Protein AF-A0A3Q3T0C9-F1 (afdb_monomer)

Radius of gyration: 34.83 Å; Cα contacts (8 Å, |Δi|>4): 16; chains: 1; bounding box: 58×68×120 Å

Sequence (162 aa):
ICRKRLSARRKHTLKSCMLVVATNLLEAEATSKTEEREKFLAGKCPPLELPYSKEELLELCKKLHEQVDASEEERYSIEFKLDMVLNEVKDLNIKIVDLRGKFKRPHLKKVRMSADAMLKALLGSKHTVNMDLRANLKQVKKEVKEEVRIRTNIPQKPGSGS

Structure (mmCIF, N/CA/C/O backbone):
data_AF-A0A3Q3T0C9-F1
#
_entry.id   AF-A0A3Q3T0C9-F1
#
loop_
_atom_site.group_PDB
_atom_site.id
_atom_site.type_symbol
_atom_site.label_atom_id
_atom_site.label_alt_id
_atom_site.label_comp_id
_atom_site.label_asym_id
_atom_site.label_entity_id
_atom_site.label_seq_id
_atom_site.pdbx_PDB_ins_code
_atom_site.Cartn_x
_atom_site.Cartn_y
_atom_site.Cartn_z
_atom_site.occupancy
_atom_site.B_iso_or_equiv
_atom_site.auth_seq_id
_atom_site.auth_comp_id
_atom_site.auth_asym_id
_atom_site.auth_atom_id
_atom_site.pdbx_PDB_model_num
ATOM 1 N N . ILE A 1 1 ? 23.947 -23.660 -39.254 1.00 44.97 1 ILE A N 1
ATOM 2 C CA . ILE A 1 1 ? 22.504 -23.459 -38.949 1.00 44.97 1 ILE A CA 1
ATOM 3 C C . ILE A 1 1 ? 22.261 -21.967 -38.723 1.00 44.97 1 ILE A C 1
ATOM 5 O O . ILE A 1 1 ? 22.603 -21.441 -37.672 1.00 44.97 1 ILE A O 1
ATOM 9 N N . CYS A 1 2 ? 21.761 -21.249 -39.731 1.00 49.38 2 CYS A N 1
ATOM 10 C CA . CYS A 1 2 ? 21.543 -19.803 -39.639 1.00 49.38 2 CYS A CA 1
ATOM 11 C C . CYS A 1 2 ? 20.171 -19.542 -38.985 1.00 49.38 2 CYS A C 1
ATOM 13 O O . CYS A 1 2 ? 19.135 -19.708 -39.629 1.00 49.38 2 CYS A O 1
ATOM 15 N N . ARG A 1 3 ? 20.128 -19.187 -37.690 1.00 59.88 3 ARG A N 1
ATOM 16 C CA . ARG A 1 3 ? 18.875 -18.775 -37.025 1.00 59.88 3 ARG A CA 1
ATOM 17 C C . ARG A 1 3 ? 18.359 -17.504 -37.706 1.00 59.88 3 ARG A C 1
ATOM 19 O O . ARG A 1 3 ? 18.931 -16.430 -37.523 1.00 59.88 3 ARG A O 1
ATOM 26 N N . LYS A 1 4 ? 17.266 -17.608 -38.470 1.00 69.31 4 LYS A N 1
ATOM 27 C CA . LYS A 1 4 ? 16.573 -16.445 -39.044 1.00 69.31 4 LYS A CA 1
ATOM 28 C C . LYS A 1 4 ? 16.158 -15.506 -37.905 1.00 69.31 4 LYS A C 1
ATOM 30 O O . LYS A 1 4 ? 15.305 -15.842 -37.085 1.00 69.31 4 LYS A O 1
ATOM 35 N N . ARG A 1 5 ? 16.787 -14.330 -37.827 1.00 75.56 5 ARG A N 1
ATOM 36 C CA . ARG A 1 5 ? 16.417 -13.270 -36.879 1.00 75.56 5 ARG A CA 1
ATOM 37 C C . ARG A 1 5 ? 14.967 -12.851 -37.143 1.00 75.56 5 ARG A C 1
ATOM 39 O O . ARG A 1 5 ? 14.626 -12.479 -38.261 1.00 75.56 5 ARG A O 1
ATOM 46 N N . LEU A 1 6 ? 14.134 -12.863 -36.100 1.00 82.38 6 LEU A N 1
ATOM 47 C CA . LEU A 1 6 ? 12.784 -12.286 -36.131 1.00 82.38 6 LEU A CA 1
ATOM 48 C C . LEU A 1 6 ? 12.825 -10.854 -36.682 1.00 82.38 6 LEU A C 1
ATOM 50 O O . LEU A 1 6 ? 13.650 -10.044 -36.240 1.00 82.38 6 LEU A O 1
ATOM 54 N N . SER A 1 7 ? 11.913 -10.538 -37.604 1.00 89.62 7 SER A N 1
ATOM 55 C CA . SER A 1 7 ? 11.792 -9.190 -38.159 1.00 89.62 7 SER A CA 1
ATOM 56 C C . SER A 1 7 ? 11.479 -8.174 -37.054 1.00 89.62 7 SER A C 1
ATOM 58 O O . SER A 1 7 ? 10.796 -8.484 -36.073 1.00 89.62 7 SER A O 1
ATOM 60 N N . ALA A 1 8 ? 11.973 -6.941 -37.199 1.00 90.62 8 ALA A N 1
ATOM 61 C CA . ALA A 1 8 ? 11.732 -5.871 -36.227 1.00 90.62 8 ALA A CA 1
ATOM 62 C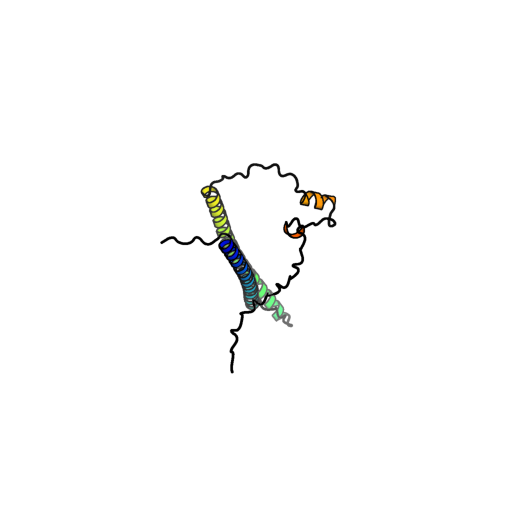 C . ALA A 1 8 ? 10.228 -5.635 -35.993 1.00 90.62 8 ALA A C 1
ATOM 64 O O . ALA A 1 8 ? 9.797 -5.495 -34.849 1.00 90.62 8 ALA A O 1
ATOM 65 N N . ARG A 1 9 ? 9.424 -5.712 -37.065 1.00 90.62 9 ARG A N 1
ATOM 66 C CA . ARG A 1 9 ? 7.958 -5.629 -37.010 1.00 90.62 9 ARG A CA 1
ATOM 67 C C . ARG A 1 9 ? 7.360 -6.706 -36.105 1.00 90.62 9 ARG A C 1
ATOM 69 O O . ARG A 1 9 ? 6.572 -6.380 -35.227 1.00 90.62 9 ARG A O 1
ATOM 76 N N . ARG A 1 10 ? 7.773 -7.971 -36.260 1.00 93.31 10 ARG A N 1
ATOM 77 C CA . ARG A 1 10 ? 7.260 -9.071 -35.427 1.00 93.31 10 ARG A CA 1
ATOM 78 C C . ARG A 1 10 ? 7.649 -8.904 -33.958 1.00 93.31 10 ARG A C 1
ATOM 80 O O . ARG A 1 10 ? 6.815 -9.145 -33.092 1.00 93.31 10 ARG A O 1
ATOM 87 N N . LYS A 1 11 ? 8.875 -8.447 -33.674 1.00 93.88 11 LYS A N 1
ATOM 88 C CA . LYS A 1 11 ? 9.317 -8.141 -32.301 1.00 93.88 11 LYS A CA 1
ATOM 89 C C . LYS A 1 11 ? 8.486 -7.026 -31.667 1.00 93.88 11 LYS A C 1
ATOM 91 O O . LYS A 1 11 ? 8.108 -7.150 -30.510 1.00 93.88 11 LYS A O 1
ATOM 96 N N . HIS A 1 12 ? 8.199 -5.956 -32.409 1.00 94.88 12 HIS A N 1
ATOM 97 C CA . HIS A 1 12 ? 7.376 -4.852 -31.917 1.00 94.88 12 HIS A CA 1
ATOM 98 C C . HIS A 1 12 ? 5.943 -5.301 -31.621 1.00 94.88 12 HIS A C 1
ATOM 100 O O . HIS A 1 12 ? 5.437 -5.035 -30.536 1.00 94.88 12 HIS A O 1
ATOM 106 N N . THR A 1 13 ? 5.313 -6.036 -32.546 1.00 95.69 13 THR A N 1
ATOM 107 C CA . THR A 1 13 ? 3.975 -6.601 -32.319 1.00 95.69 13 THR A CA 1
ATOM 108 C C . THR A 1 13 ? 3.951 -7.469 -31.067 1.00 95.69 13 THR A C 1
ATOM 110 O O . THR A 1 13 ? 3.067 -7.299 -30.239 1.00 95.69 13 THR A O 1
ATOM 113 N N . LEU A 1 14 ? 4.951 -8.336 -30.879 1.00 96.19 14 LEU A N 1
ATOM 114 C CA . LEU A 1 14 ? 5.021 -9.186 -29.693 1.00 96.19 14 LEU A CA 1
ATOM 115 C C . LEU A 1 14 ? 5.173 -8.369 -28.402 1.00 96.19 14 LEU A C 1
ATOM 117 O O . LEU A 1 14 ? 4.442 -8.620 -27.455 1.00 96.19 14 LEU A O 1
ATOM 121 N N . LYS A 1 15 ? 6.054 -7.359 -28.377 1.00 96.62 15 LYS A N 1
ATOM 122 C CA . LYS A 1 15 ? 6.188 -6.446 -27.227 1.00 96.62 15 LYS A CA 1
ATOM 123 C C . LYS A 1 15 ? 4.874 -5.738 -26.906 1.00 96.62 15 LYS A C 1
ATOM 125 O O . LYS A 1 15 ? 4.501 -5.666 -25.745 1.00 96.62 15 LYS A O 1
ATOM 130 N N . SER A 1 16 ? 4.165 -5.252 -27.924 1.00 96.81 16 SER A N 1
ATOM 131 C CA . SER A 1 16 ? 2.862 -4.611 -27.737 1.00 96.81 16 SER A CA 1
ATOM 132 C C . SER A 1 16 ? 1.837 -5.587 -27.159 1.00 96.81 16 SER A C 1
ATOM 134 O O . SER A 1 16 ? 1.135 -5.221 -26.227 1.00 96.81 16 SER A O 1
ATOM 136 N N . CYS A 1 17 ? 1.773 -6.826 -27.660 1.00 96.81 17 CYS A N 1
ATOM 137 C CA . CYS A 1 17 ? 0.896 -7.854 -27.095 1.00 96.81 17 CYS A CA 1
ATOM 138 C C . CYS A 1 17 ? 1.259 -8.175 -25.640 1.00 96.81 17 CYS A C 1
ATOM 140 O O . CYS A 1 17 ? 0.368 -8.276 -24.808 1.00 96.81 17 CYS A O 1
ATOM 142 N N . MET A 1 18 ? 2.551 -8.293 -25.319 1.00 97.75 18 MET A N 1
ATOM 143 C CA . MET A 1 18 ? 3.007 -8.530 -23.946 1.00 97.75 18 MET A CA 1
ATOM 144 C C . MET A 1 18 ? 2.599 -7.397 -23.004 1.00 97.75 18 MET A C 1
ATOM 146 O O . MET A 1 18 ? 2.169 -7.676 -21.893 1.00 97.75 18 MET A O 1
ATOM 150 N N . LEU A 1 19 ? 2.702 -6.140 -23.446 1.00 97.75 19 LEU A N 1
ATOM 151 C CA . LEU A 1 19 ? 2.266 -4.993 -22.649 1.00 97.75 19 LEU A CA 1
ATOM 152 C C . LEU A 1 19 ? 0.757 -5.015 -22.406 1.00 97.75 19 LEU A C 1
ATOM 154 O O . LEU A 1 19 ? 0.352 -4.813 -21.273 1.00 97.75 19 LEU A O 1
ATOM 158 N N . VAL A 1 20 ? -0.052 -5.323 -23.425 1.00 97.94 20 VAL A N 1
ATOM 159 C CA . VAL A 1 20 ? -1.516 -5.443 -23.275 1.00 97.94 20 VAL A CA 1
ATOM 160 C C . VAL A 1 20 ? -1.889 -6.554 -22.290 1.00 97.94 20 VAL A C 1
ATOM 162 O O . VAL A 1 20 ? -2.765 -6.382 -21.453 1.00 97.94 20 VAL A O 1
ATOM 165 N N . VAL A 1 21 ? -1.215 -7.704 -22.354 1.00 98.25 21 VAL A N 1
ATOM 166 C CA . VAL A 1 21 ? -1.454 -8.781 -21.383 1.00 98.25 21 VAL A CA 1
ATOM 167 C C . VAL A 1 21 ? -1.027 -8.348 -19.979 1.00 98.25 21 VAL A C 1
ATOM 169 O O . VAL A 1 21 ? -1.766 -8.571 -19.028 1.00 98.25 21 VAL A O 1
ATOM 172 N N . ALA A 1 22 ? 0.133 -7.700 -19.844 1.00 97.94 22 ALA A N 1
ATOM 173 C CA . ALA A 1 22 ? 0.624 -7.227 -18.555 1.00 97.94 22 ALA A CA 1
ATOM 174 C C . ALA A 1 22 ? -0.309 -6.185 -17.921 1.00 97.94 22 ALA A C 1
ATOM 176 O O . ALA A 1 22 ? -0.561 -6.268 -16.726 1.00 97.94 22 ALA A O 1
ATOM 177 N N . THR A 1 23 ? -0.856 -5.244 -18.699 1.00 97.44 23 THR A N 1
ATOM 178 C CA . THR A 1 23 ? -1.825 -4.264 -18.183 1.00 97.44 23 THR A CA 1
ATOM 179 C C . THR A 1 23 ? -3.089 -4.944 -17.681 1.00 97.44 23 THR A C 1
ATOM 181 O O . THR A 1 23 ? -3.506 -4.679 -16.560 1.00 97.44 23 THR A O 1
ATOM 184 N N . ASN A 1 24 ? -3.636 -5.891 -18.446 1.00 97.75 24 ASN A N 1
ATOM 185 C CA . ASN A 1 24 ? -4.844 -6.608 -18.041 1.00 97.75 24 ASN A CA 1
ATOM 186 C C . ASN A 1 24 ? -4.621 -7.432 -16.761 1.00 97.75 24 ASN A C 1
ATOM 188 O O . ASN A 1 24 ? -5.503 -7.509 -15.912 1.00 97.75 24 ASN A O 1
ATOM 192 N N . LEU A 1 25 ? -3.441 -8.045 -16.610 1.00 98.06 25 LEU A N 1
ATOM 193 C CA . LEU A 1 25 ? -3.089 -8.789 -15.397 1.00 98.06 25 LEU A CA 1
ATOM 194 C C . LEU A 1 25 ? -2.915 -7.868 -14.184 1.00 98.06 25 LEU A C 1
ATOM 196 O O . LEU A 1 25 ? -3.358 -8.230 -13.101 1.00 98.06 25 LEU A O 1
ATOM 200 N N . LEU A 1 26 ? -2.316 -6.686 -14.359 1.00 97.75 26 LEU A N 1
ATOM 201 C CA . LEU A 1 26 ? -2.187 -5.696 -1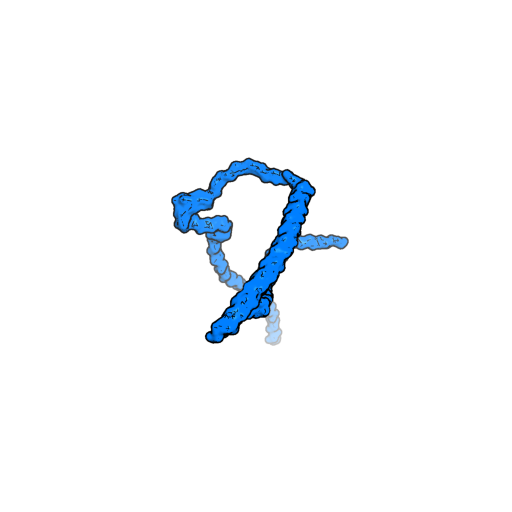3.285 1.00 97.75 26 LEU A CA 1
ATOM 202 C C . LEU A 1 26 ? -3.552 -5.170 -12.827 1.00 97.75 26 LEU A C 1
ATOM 204 O O . LEU A 1 26 ? -3.766 -4.989 -11.632 1.00 97.75 26 LEU A O 1
ATOM 208 N N . GLU A 1 27 ? -4.476 -4.945 -13.761 1.00 97.31 27 GLU A N 1
ATOM 209 C CA . GLU A 1 27 ? -5.851 -4.547 -13.443 1.00 97.31 27 GLU A CA 1
ATOM 210 C C . GLU A 1 27 ? -6.589 -5.654 -12.679 1.00 97.31 27 GLU A C 1
ATOM 212 O O . GLU A 1 27 ? -7.171 -5.382 -11.631 1.00 97.31 27 GLU A O 1
ATOM 217 N N . ALA A 1 28 ? -6.496 -6.906 -13.138 1.00 97.94 28 ALA A N 1
ATOM 218 C CA . ALA A 1 28 ? -7.100 -8.051 -12.454 1.00 97.94 28 ALA A CA 1
ATOM 219 C C . ALA A 1 28 ? -6.498 -8.303 -11.056 1.00 97.94 28 ALA A C 1
ATOM 221 O O . ALA A 1 28 ? -7.209 -8.645 -10.111 1.00 97.94 28 ALA A O 1
ATOM 222 N N . GLU A 1 29 ? -5.185 -8.119 -10.892 1.00 97.94 29 GLU A N 1
ATOM 223 C CA . GLU A 1 29 ? -4.529 -8.207 -9.585 1.00 97.94 29 GLU A CA 1
ATOM 224 C C . GLU A 1 29 ? -5.004 -7.085 -8.651 1.00 97.94 29 GLU A C 1
ATOM 226 O O . GLU A 1 29 ? -5.245 -7.327 -7.467 1.00 97.94 29 GLU A O 1
ATOM 231 N N . ALA A 1 30 ? -5.170 -5.863 -9.168 1.00 97.12 30 ALA A N 1
ATOM 232 C CA . ALA A 1 30 ? -5.676 -4.740 -8.388 1.00 97.12 30 ALA A CA 1
ATOM 233 C C . ALA A 1 30 ? -7.100 -5.001 -7.876 1.00 97.12 30 ALA A C 1
ATOM 235 O O . ALA A 1 30 ? -7.357 -4.764 -6.696 1.00 97.12 30 ALA A O 1
ATOM 236 N N . THR A 1 31 ? -7.990 -5.547 -8.713 1.00 97.31 31 THR A N 1
ATOM 237 C CA . THR A 1 31 ? -9.351 -5.909 -8.286 1.00 97.31 31 THR A CA 1
ATOM 238 C C . THR A 1 31 ? -9.349 -7.047 -7.262 1.00 97.31 31 THR A C 1
ATOM 240 O O . THR A 1 31 ? -10.038 -6.955 -6.248 1.00 97.31 31 THR A O 1
ATOM 243 N N . SER A 1 32 ? -8.517 -8.082 -7.448 1.00 97.69 32 SER A N 1
ATOM 244 C CA . SER A 1 32 ? -8.380 -9.169 -6.459 1.00 97.69 32 SER A CA 1
ATOM 245 C C . SER A 1 32 ? -7.923 -8.633 -5.102 1.00 97.69 32 SER A C 1
ATOM 247 O O . SER A 1 32 ? -8.510 -8.957 -4.073 1.00 97.69 32 SER A O 1
ATOM 249 N N . LYS A 1 33 ? -6.926 -7.738 -5.087 1.00 97.19 33 LYS A N 1
ATOM 250 C CA . LYS A 1 33 ? -6.427 -7.113 -3.853 1.00 97.19 33 LYS A CA 1
ATOM 251 C C . LYS A 1 33 ? -7.486 -6.273 -3.146 1.00 97.19 33 LYS A C 1
ATOM 253 O O . LYS A 1 33 ? -7.523 -6.270 -1.916 1.00 97.19 33 LYS A O 1
ATOM 258 N N . THR A 1 34 ? -8.333 -5.553 -3.885 1.00 96.75 34 THR A N 1
ATOM 259 C CA . THR A 1 34 ? -9.436 -4.799 -3.269 1.00 96.75 34 THR A CA 1
ATOM 260 C C . THR A 1 34 ? -10.469 -5.729 -2.644 1.00 96.75 34 THR A C 1
ATOM 262 O O . THR A 1 34 ? -10.851 -5.511 -1.499 1.00 96.75 34 THR A O 1
ATOM 265 N N . GLU A 1 35 ? -10.842 -6.814 -3.325 1.00 97.19 35 GLU A N 1
ATOM 266 C CA . GLU A 1 35 ? -11.788 -7.796 -2.786 1.00 97.19 35 GLU A CA 1
ATOM 267 C C . GLU A 1 35 ? -11.228 -8.538 -1.566 1.00 97.19 35 GLU A C 1
ATOM 269 O O . GLU A 1 35 ? -11.936 -8.770 -0.589 1.00 97.19 35 GLU A O 1
ATOM 274 N N . GLU A 1 36 ? -9.952 -8.926 -1.598 1.00 97.00 36 GLU A N 1
ATOM 275 C CA . GLU A 1 36 ? -9.270 -9.554 -0.464 1.00 97.00 36 GLU A CA 1
ATOM 276 C C . GLU A 1 36 ? -9.209 -8.612 0.740 1.00 97.00 36 GLU A C 1
ATOM 278 O O . GLU A 1 36 ? -9.466 -9.040 1.867 1.00 97.00 36 GLU A O 1
ATOM 283 N N . ARG A 1 37 ? -8.939 -7.319 0.508 1.00 96.00 37 ARG A N 1
ATOM 284 C CA . ARG A 1 37 ? -8.979 -6.291 1.553 1.00 96.00 37 ARG A CA 1
ATOM 285 C C . ARG A 1 37 ? -10.376 -6.168 2.157 1.00 96.00 37 ARG A C 1
ATOM 287 O O . ARG A 1 37 ? -10.492 -6.124 3.377 1.00 96.00 37 ARG A O 1
ATOM 294 N N . GLU A 1 38 ? -11.420 -6.118 1.335 1.00 95.44 38 GLU A N 1
ATOM 295 C CA . GLU A 1 38 ? -12.807 -6.050 1.808 1.00 95.44 38 GLU A CA 1
ATOM 296 C C . GLU A 1 38 ? -13.191 -7.291 2.620 1.00 95.44 38 GLU A C 1
ATOM 298 O O . GLU A 1 38 ? -13.715 -7.156 3.723 1.00 95.44 38 GLU A O 1
ATOM 303 N N . LYS A 1 39 ? -12.852 -8.494 2.139 1.00 95.75 39 LYS A N 1
ATOM 304 C CA . LYS A 1 39 ? -13.083 -9.760 2.858 1.00 95.75 39 LYS A CA 1
ATOM 305 C C . LYS A 1 39 ? -12.351 -9.791 4.201 1.00 95.75 39 LYS A C 1
ATOM 307 O O . LYS A 1 39 ? -12.929 -10.196 5.208 1.00 95.75 39 LYS A O 1
ATOM 312 N N . PHE A 1 40 ? -11.096 -9.342 4.232 1.00 95.44 40 PHE A N 1
ATOM 313 C CA . PHE A 1 40 ? -10.309 -9.264 5.461 1.00 95.44 40 PHE A CA 1
ATOM 314 C C . PHE A 1 40 ? -10.920 -8.280 6.468 1.00 95.44 40 PHE A C 1
ATOM 316 O O . PHE A 1 40 ? -11.064 -8.615 7.644 1.00 95.44 40 PHE A O 1
ATOM 323 N N . LEU A 1 41 ? -11.319 -7.087 6.009 1.00 94.12 41 LEU A N 1
ATOM 324 C CA . LEU A 1 41 ? -11.939 -6.071 6.862 1.00 94.12 41 LEU A CA 1
ATOM 325 C C . LEU A 1 41 ? -13.311 -6.509 7.374 1.00 94.12 41 LEU A C 1
ATOM 327 O O . LEU A 1 41 ? -13.581 -6.307 8.550 1.00 94.12 41 LEU A O 1
ATOM 331 N N . ALA A 1 42 ? -14.130 -7.168 6.552 1.00 93.75 42 ALA A N 1
ATOM 332 C CA . ALA A 1 42 ? -15.428 -7.687 6.978 1.00 93.75 42 ALA A CA 1
ATOM 333 C C . ALA A 1 42 ? -15.310 -8.708 8.125 1.00 93.75 42 ALA A C 1
ATOM 335 O O . ALA A 1 42 ? -16.175 -8.756 8.994 1.00 93.75 42 ALA A O 1
ATOM 336 N N . GLY A 1 43 ? -14.235 -9.507 8.147 1.00 91.25 43 GLY A N 1
ATOM 337 C CA . GLY A 1 43 ? -13.959 -10.438 9.244 1.00 91.25 43 GLY A CA 1
ATOM 338 C C . GLY A 1 43 ? -13.358 -9.772 10.486 1.00 91.25 43 GLY A C 1
ATOM 339 O O . GLY A 1 43 ? -13.724 -10.117 11.606 1.00 91.25 43 GLY A O 1
ATOM 340 N N . LYS A 1 44 ? -12.426 -8.827 10.308 1.00 90.50 44 LYS A N 1
ATOM 341 C CA . LYS A 1 44 ? -11.726 -8.150 11.418 1.00 90.50 44 LYS A CA 1
ATOM 342 C C . LYS A 1 44 ? -12.546 -7.047 12.088 1.00 90.50 44 LYS A C 1
ATOM 344 O O . LYS A 1 44 ? -12.361 -6.793 13.273 1.00 90.50 44 LYS A O 1
ATOM 349 N N . CYS A 1 45 ? -13.405 -6.382 11.329 1.00 89.00 45 CYS A N 1
ATOM 350 C CA . CYS A 1 45 ? -14.251 -5.283 11.769 1.00 89.00 45 CYS A CA 1
ATOM 351 C C . CYS A 1 45 ? -15.647 -5.473 11.153 1.00 89.00 45 CYS A C 1
ATOM 353 O O . CYS A 1 45 ? -15.961 -4.862 10.125 1.00 89.00 45 CYS A O 1
ATOM 355 N N . PRO A 1 46 ? -16.464 -6.378 11.722 1.00 89.50 46 PRO A N 1
ATOM 356 C CA . PRO A 1 46 ? -17.831 -6.563 11.261 1.00 89.50 46 PRO A CA 1
ATOM 357 C C . PRO A 1 46 ? -18.657 -5.285 11.492 1.00 89.50 46 PRO A C 1
ATOM 359 O O . PRO A 1 46 ? -18.300 -4.463 12.342 1.00 89.50 46 PRO A O 1
ATOM 362 N N . PRO A 1 47 ? -19.770 -5.100 10.759 1.00 91.44 47 PRO A N 1
ATOM 363 C CA . PRO A 1 47 ? -20.684 -3.989 10.996 1.00 91.44 47 PRO A CA 1
ATOM 364 C C . PRO A 1 47 ? -21.109 -3.916 12.466 1.00 91.44 47 PRO A C 1
ATOM 366 O O . PRO A 1 47 ? -21.464 -4.928 13.067 1.00 91.44 47 PRO A O 1
ATOM 369 N N . LEU A 1 48 ? -21.058 -2.716 13.044 1.00 89.94 48 LEU A N 1
ATOM 370 C CA . LEU A 1 48 ? -21.357 -2.518 14.457 1.00 89.94 48 LEU A CA 1
ATOM 371 C C . LEU A 1 48 ? -22.861 -2.645 14.716 1.00 89.94 48 LEU A C 1
ATOM 373 O O . LEU A 1 48 ? -23.659 -1.884 14.166 1.00 89.94 48 LEU A O 1
ATOM 377 N N . GLU A 1 49 ? -23.230 -3.553 15.610 1.00 89.25 49 GLU A N 1
ATOM 378 C CA . GLU A 1 49 ? -24.588 -3.667 16.133 1.00 89.25 49 GLU A CA 1
ATOM 379 C C . GLU A 1 49 ? -24.670 -2.940 17.476 1.00 89.25 49 GLU A C 1
ATOM 381 O O . GLU A 1 49 ? -23.932 -3.248 18.414 1.00 89.25 49 GLU A O 1
ATOM 386 N N . LEU A 1 50 ? -25.542 -1.934 17.560 1.00 90.06 50 LEU A N 1
ATOM 387 C CA . LEU A 1 50 ? -25.705 -1.141 18.774 1.00 90.06 50 LEU A CA 1
ATOM 388 C C . LEU A 1 50 ? -26.713 -1.817 19.712 1.00 90.06 50 LEU A C 1
ATOM 390 O O . LEU A 1 50 ? -27.868 -2.003 19.319 1.00 90.06 50 LEU A O 1
ATOM 394 N N . PRO A 1 51 ? -26.316 -2.155 20.949 1.00 92.75 51 PRO A N 1
ATOM 395 C CA . PRO A 1 51 ? -27.237 -2.702 21.930 1.00 92.75 51 PRO A CA 1
ATOM 396 C C . PRO A 1 51 ? -28.205 -1.628 22.443 1.00 92.75 51 PRO A C 1
ATOM 398 O O . PRO A 1 51 ? -27.901 -0.433 22.456 1.00 92.75 51 PRO A O 1
ATOM 401 N N . TYR A 1 52 ? -29.377 -2.068 22.901 1.00 90.75 52 TYR A N 1
ATOM 402 C CA . TYR A 1 52 ? -30.434 -1.182 23.404 1.00 90.75 52 TYR A CA 1
ATOM 403 C C . TYR A 1 52 ? -30.313 -0.906 24.910 1.00 90.75 52 TYR A C 1
ATOM 405 O O . TYR A 1 52 ? -30.830 0.103 25.392 1.00 90.75 52 TYR A O 1
ATOM 413 N N . SER A 1 53 ? -29.634 -1.779 25.665 1.00 95.69 53 SER A N 1
ATOM 414 C CA . SER A 1 53 ? -29.406 -1.587 27.099 1.00 95.69 53 SER A CA 1
ATOM 415 C C . SER A 1 53 ? -28.200 -0.684 27.360 1.00 95.69 53 SER A C 1
ATOM 417 O O . SER A 1 53 ? -27.150 -0.805 26.729 1.00 95.69 53 SER A O 1
ATOM 419 N N . LYS A 1 54 ? -28.318 0.190 28.367 1.00 94.75 54 LYS A N 1
ATOM 420 C CA . LYS A 1 54 ? -27.217 1.047 28.834 1.00 94.75 54 LYS A CA 1
ATOM 421 C C . LYS A 1 54 ? -26.002 0.232 29.288 1.00 94.75 54 LYS A C 1
ATOM 423 O O . LYS A 1 54 ? -24.872 0.651 29.063 1.00 94.75 54 LYS A O 1
ATOM 428 N N . GLU A 1 55 ? -26.231 -0.897 29.951 1.00 95.81 55 GLU A N 1
ATOM 429 C CA . GLU A 1 55 ? -25.163 -1.741 30.502 1.00 95.81 55 GLU A CA 1
ATOM 430 C C . GLU A 1 55 ? -24.363 -2.417 29.385 1.00 95.81 55 GLU A C 1
ATOM 432 O O . GLU A 1 55 ? -23.136 -2.336 29.365 1.00 95.81 55 GLU A O 1
ATOM 437 N N . GLU A 1 56 ? -25.063 -2.987 28.404 1.00 94.62 56 GLU A N 1
ATOM 438 C CA . GLU A 1 56 ? -24.462 -3.598 27.215 1.00 94.62 56 GLU A CA 1
ATOM 439 C C . GLU A 1 56 ? -23.690 -2.572 26.376 1.00 94.62 56 GLU A C 1
ATOM 441 O O . GLU A 1 56 ? -22.611 -2.871 25.866 1.00 94.62 56 GLU A O 1
ATOM 446 N N . LEU A 1 57 ? -24.203 -1.341 26.271 1.00 95.50 57 LEU A N 1
ATOM 447 C CA . LEU A 1 57 ? -23.531 -0.263 25.549 1.00 95.50 57 LEU A CA 1
ATOM 448 C C . LEU A 1 57 ? -22.214 0.149 26.219 1.00 95.50 57 LEU A C 1
ATOM 450 O O . LEU A 1 57 ? -21.210 0.343 25.537 1.00 95.50 57 LEU A O 1
ATOM 454 N N . LEU A 1 58 ? -22.191 0.262 27.551 1.00 95.81 58 LEU A N 1
ATOM 455 C CA . LEU A 1 58 ? -20.965 0.574 28.292 1.00 95.81 58 LEU A CA 1
ATOM 456 C C . LEU A 1 58 ? -19.910 -0.526 28.133 1.00 95.81 58 LEU A C 1
ATOM 458 O O . LEU A 1 58 ? -18.727 -0.220 27.992 1.00 95.81 58 LEU A O 1
ATOM 462 N N . GLU A 1 59 ? -20.335 -1.787 28.140 1.00 95.50 59 GLU A N 1
ATOM 463 C CA . GLU A 1 59 ? -19.451 -2.932 27.926 1.00 95.50 59 GLU A CA 1
ATOM 464 C C . GLU A 1 59 ? -18.875 -2.947 26.503 1.00 95.50 59 GLU A C 1
ATOM 466 O O . GLU A 1 59 ? -17.674 -3.144 26.318 1.00 95.50 59 GLU A O 1
ATOM 471 N N . LEU A 1 60 ? -19.703 -2.667 25.491 1.00 95.00 60 LEU A N 1
ATOM 472 C CA . LEU A 1 60 ? -19.256 -2.535 24.105 1.00 95.00 60 LEU A CA 1
ATOM 473 C C . LEU A 1 60 ? -18.221 -1.412 23.943 1.00 95.00 60 LEU A C 1
ATOM 475 O O . LEU A 1 60 ? -17.195 -1.622 23.302 1.00 95.00 60 LEU A O 1
ATOM 479 N N . CYS A 1 61 ? -18.446 -0.245 24.554 1.00 95.62 61 CYS A N 1
ATOM 480 C CA . CYS A 1 61 ? -17.494 0.868 24.504 1.00 95.62 61 CYS A CA 1
ATOM 481 C C . CYS A 1 61 ? -16.124 0.499 25.092 1.00 95.62 61 CYS A C 1
ATOM 483 O O . CYS A 1 61 ? -15.102 0.867 24.518 1.00 95.62 61 CYS A O 1
ATOM 485 N N . LYS A 1 62 ? -16.091 -0.244 26.207 1.00 96.69 62 LYS A N 1
ATOM 486 C CA . LYS A 1 62 ? -14.832 -0.721 26.806 1.00 96.69 62 LYS A CA 1
ATOM 487 C C . LYS A 1 62 ? -14.106 -1.695 25.882 1.00 96.69 62 LYS A C 1
ATOM 489 O O . LYS A 1 62 ? -12.928 -1.500 25.608 1.00 96.69 62 LYS A O 1
ATOM 494 N N . LYS A 1 63 ? -14.827 -2.679 25.336 1.00 95.12 63 LYS A N 1
ATOM 495 C CA . LYS A 1 63 ? -14.266 -3.659 24.392 1.00 95.12 63 LYS A CA 1
ATOM 496 C C . LYS A 1 63 ? -13.694 -3.000 23.141 1.00 95.12 63 LYS A C 1
ATOM 498 O O . LYS A 1 63 ? -12.612 -3.367 22.697 1.00 95.12 63 LYS A O 1
ATOM 503 N N . LEU A 1 64 ? -14.400 -2.017 22.580 1.00 95.06 64 LEU A N 1
ATOM 504 C CA . LEU A 1 64 ? -13.918 -1.269 21.418 1.00 95.06 64 LEU A CA 1
ATOM 505 C C . LEU A 1 64 ? -12.656 -0.468 21.744 1.00 95.06 64 LEU A C 1
ATOM 507 O O . LEU A 1 64 ? -11.746 -0.444 20.923 1.00 95.06 64 LEU A O 1
ATOM 511 N N . HIS A 1 65 ? -12.577 0.150 22.924 1.00 96.81 65 HIS A N 1
ATOM 512 C CA . HIS A 1 65 ? -11.376 0.867 23.351 1.00 96.81 65 HIS A CA 1
ATOM 513 C C . HIS A 1 65 ? -10.167 -0.071 23.454 1.00 96.81 65 HIS A C 1
ATOM 515 O O . HIS A 1 65 ? -9.132 0.203 22.858 1.00 96.81 65 HIS A O 1
ATOM 521 N N . GLU A 1 66 ? -10.318 -1.213 24.130 1.00 96.62 66 GLU A N 1
ATOM 522 C CA . GLU A 1 66 ? -9.252 -2.221 24.235 1.00 96.62 66 GLU A CA 1
ATOM 523 C C . GLU A 1 66 ? -8.823 -2.749 22.856 1.00 96.62 66 GLU A C 1
ATOM 525 O O . GLU A 1 66 ? -7.634 -2.926 22.586 1.00 96.62 66 GLU A O 1
ATOM 530 N N . GLN A 1 67 ? -9.784 -2.967 21.952 1.00 95.12 67 GLN A N 1
ATOM 531 C CA . GLN A 1 67 ? -9.495 -3.398 20.585 1.00 95.12 67 GLN A CA 1
ATOM 532 C C . GLN A 1 67 ? -8.744 -2.326 19.783 1.00 95.12 67 GLN A C 1
ATOM 534 O O . GLN A 1 67 ? -7.869 -2.672 18.984 1.00 95.12 67 GLN A O 1
ATOM 539 N N . VAL A 1 68 ? -9.080 -1.045 19.964 1.00 96.00 68 VAL A N 1
ATOM 540 C CA . VAL A 1 68 ? -8.369 0.073 19.330 1.00 96.00 68 VAL A CA 1
ATOM 541 C C . VAL A 1 68 ? -6.925 0.113 19.813 1.00 96.00 68 VAL A C 1
ATOM 543 O O . VAL A 1 68 ? -6.034 0.100 18.968 1.00 96.00 68 VAL A O 1
ATOM 546 N N . ASP A 1 69 ? -6.692 0.049 21.125 1.00 97.62 69 ASP A N 1
ATOM 547 C CA . ASP A 1 69 ? -5.343 0.075 21.702 1.00 97.62 69 ASP A CA 1
ATOM 548 C C . ASP A 1 69 ? -4.463 -1.053 21.128 1.00 97.62 69 ASP A C 1
ATOM 550 O O . ASP A 1 69 ? -3.358 -0.812 20.636 1.00 97.62 69 ASP A O 1
ATOM 554 N N . ALA A 1 70 ? -4.986 -2.284 21.094 1.00 95.94 70 ALA A N 1
ATOM 555 C CA . ALA A 1 70 ? -4.280 -3.426 20.509 1.00 95.94 70 ALA A CA 1
ATOM 556 C C . ALA A 1 70 ? -4.016 -3.248 19.000 1.00 95.94 70 ALA A C 1
ATOM 558 O O . ALA A 1 70 ? -2.928 -3.544 18.503 1.00 95.94 70 ALA A O 1
ATOM 559 N N . SER A 1 71 ? -4.999 -2.731 18.256 1.00 95.75 71 SER A N 1
ATOM 560 C CA . SER A 1 71 ? -4.864 -2.492 16.812 1.00 95.75 71 SER A CA 1
ATOM 561 C C . SER A 1 71 ? -3.835 -1.401 16.503 1.00 95.75 71 SER A C 1
ATOM 563 O O . SER A 1 71 ? -3.139 -1.472 15.488 1.00 95.75 71 SER A O 1
ATOM 565 N N . GLU A 1 72 ? -3.724 -0.383 17.358 1.00 97.19 72 GLU A N 1
ATOM 566 C CA . GLU A 1 72 ? -2.728 0.677 17.225 1.00 97.19 72 GLU A CA 1
ATOM 567 C C . GLU A 1 72 ? -1.308 0.163 17.454 1.00 97.19 72 GLU A C 1
ATOM 569 O O . GLU A 1 72 ? -0.407 0.519 16.688 1.00 97.19 72 GLU A O 1
ATOM 574 N N . GLU A 1 73 ? -1.109 -0.714 18.439 1.00 96.81 73 GLU A N 1
ATOM 575 C CA . GLU A 1 73 ? 0.175 -1.381 18.664 1.00 96.81 73 GLU A CA 1
ATOM 576 C C . GLU A 1 73 ? 0.585 -2.231 17.449 1.00 96.81 73 GLU A C 1
ATOM 578 O O . GLU A 1 73 ? 1.706 -2.105 16.937 1.00 96.81 73 GLU A O 1
ATOM 583 N N . GLU A 1 74 ? -0.334 -3.051 16.927 1.00 96.25 74 GLU A N 1
ATOM 584 C CA . GLU A 1 74 ? -0.104 -3.846 15.716 1.00 96.25 74 GLU A CA 1
ATOM 585 C C . GLU A 1 74 ? 0.249 -2.951 14.519 1.00 96.25 74 GLU A C 1
ATOM 587 O O . GLU A 1 74 ? 1.231 -3.211 13.812 1.00 96.25 74 GLU A O 1
ATOM 592 N N . ARG A 1 75 ? -0.507 -1.862 14.314 1.00 97.50 75 ARG A N 1
ATOM 593 C CA . ARG A 1 75 ? -0.253 -0.881 13.251 1.00 97.50 75 ARG A CA 1
ATOM 594 C C . ARG A 1 75 ? 1.142 -0.280 13.384 1.00 97.50 75 ARG A C 1
ATOM 596 O O . ARG A 1 75 ? 1.871 -0.248 12.394 1.00 97.50 75 ARG A O 1
ATOM 603 N N . TYR A 1 76 ? 1.531 0.147 14.583 1.00 97.81 76 TYR A N 1
ATOM 604 C CA . TYR A 1 76 ? 2.849 0.723 14.836 1.00 97.81 76 TYR A CA 1
ATOM 605 C C . TYR A 1 76 ? 3.975 -0.272 14.524 1.00 97.81 76 TYR A C 1
ATOM 607 O O . TYR A 1 76 ? 4.937 0.070 13.834 1.00 97.81 76 TYR A O 1
ATOM 615 N N . SER A 1 77 ? 3.840 -1.531 14.957 1.00 97.81 77 SER A N 1
ATOM 616 C CA . SER A 1 77 ? 4.814 -2.592 14.661 1.00 97.81 77 SER A CA 1
ATOM 617 C C . SER A 1 77 ? 4.976 -2.827 13.155 1.00 97.81 77 SER A C 1
ATOM 619 O O . SER A 1 77 ? 6.094 -2.995 12.655 1.00 97.81 77 SER A O 1
ATOM 621 N N . ILE A 1 78 ? 3.863 -2.832 12.415 1.00 97.44 78 ILE A N 1
ATOM 622 C CA . ILE A 1 78 ? 3.860 -3.011 10.959 1.00 97.44 78 ILE A CA 1
ATOM 623 C 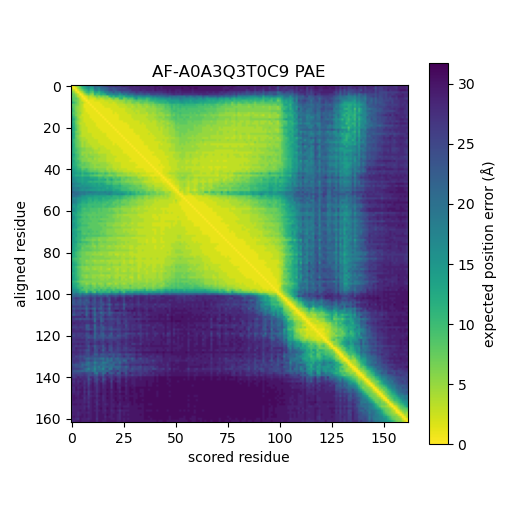C . ILE A 1 78 ? 4.490 -1.804 10.260 1.00 97.44 78 ILE A C 1
ATOM 625 O O . ILE A 1 78 ? 5.334 -1.996 9.386 1.00 97.44 78 ILE A O 1
ATOM 629 N N . GLU A 1 79 ? 4.124 -0.582 10.645 1.00 97.62 79 GLU A N 1
ATOM 630 C CA . GLU A 1 79 ? 4.686 0.651 10.079 1.00 97.62 79 GLU A CA 1
ATOM 631 C C . GLU A 1 79 ? 6.191 0.738 10.299 1.00 97.62 79 GLU A C 1
ATOM 633 O O . GLU A 1 79 ? 6.936 1.010 9.360 1.00 97.62 79 GLU A O 1
ATOM 638 N N . PHE A 1 80 ? 6.660 0.402 11.499 1.00 98.00 80 PHE A N 1
ATOM 639 C CA . PHE A 1 80 ? 8.085 0.373 11.792 1.00 98.00 80 PHE A CA 1
ATOM 640 C C . PHE A 1 80 ? 8.839 -0.608 10.879 1.00 98.00 80 PHE A C 1
ATOM 642 O O . PHE A 1 80 ? 9.856 -0.258 10.277 1.00 98.00 80 PHE A O 1
ATOM 649 N N . LYS A 1 81 ? 8.320 -1.834 10.712 1.00 98.12 81 LYS A N 1
ATOM 650 C CA . LYS A 1 81 ? 8.905 -2.830 9.797 1.00 98.12 81 LYS A CA 1
ATOM 651 C C . LYS A 1 81 ? 8.859 -2.362 8.341 1.00 98.12 81 LYS A C 1
ATOM 653 O O . LYS A 1 81 ? 9.821 -2.577 7.605 1.00 98.12 81 LYS A O 1
ATOM 658 N N . LEU A 1 82 ? 7.767 -1.721 7.926 1.00 98.38 82 LEU A N 1
ATOM 659 C CA . LEU A 1 82 ? 7.625 -1.157 6.586 1.00 98.38 82 LEU A CA 1
ATOM 660 C C . LEU A 1 82 ? 8.691 -0.088 6.331 1.00 98.38 82 LEU A C 1
ATOM 662 O O . LEU A 1 82 ? 9.350 -0.132 5.296 1.00 98.38 82 LEU A O 1
ATOM 666 N N . ASP A 1 83 ? 8.912 0.819 7.278 1.00 98.06 83 ASP A N 1
ATOM 667 C CA . ASP A 1 83 ? 9.921 1.870 7.162 1.00 98.06 83 ASP A CA 1
ATOM 668 C C . ASP A 1 83 ? 11.341 1.311 7.071 1.00 98.06 83 ASP A C 1
ATOM 670 O O . ASP A 1 83 ? 12.134 1.786 6.253 1.00 98.06 83 ASP A O 1
ATOM 674 N N . MET A 1 84 ? 11.661 0.264 7.840 1.00 97.62 84 MET A N 1
ATOM 675 C CA . MET A 1 84 ? 12.942 -0.438 7.712 1.00 97.62 84 MET A CA 1
ATOM 676 C C . MET A 1 84 ? 13.152 -0.957 6.284 1.00 97.62 84 MET A C 1
ATOM 678 O O . MET A 1 84 ? 14.181 -0.672 5.669 1.00 97.62 84 MET A O 1
ATOM 682 N N . VAL A 1 85 ? 12.153 -1.654 5.732 1.00 98.25 85 VAL A N 1
ATOM 683 C CA . VAL A 1 85 ? 12.211 -2.198 4.366 1.00 98.25 85 VAL A CA 1
ATOM 684 C C . VAL A 1 85 ? 12.276 -1.079 3.325 1.00 98.25 85 VAL A C 1
ATOM 686 O O . VAL A 1 85 ? 13.051 -1.162 2.373 1.00 98.25 85 VAL A O 1
ATOM 689 N N . LEU A 1 86 ? 11.506 -0.001 3.488 1.00 98.06 86 LEU A N 1
ATOM 690 C CA . LEU A 1 86 ? 11.534 1.142 2.574 1.00 98.06 86 LEU A CA 1
ATOM 691 C C . LEU A 1 86 ? 12.899 1.829 2.570 1.00 98.06 86 LEU A C 1
ATOM 693 O O . LEU A 1 86 ? 13.370 2.234 1.507 1.00 98.06 86 LEU A O 1
ATOM 697 N N . ASN A 1 87 ? 13.536 1.966 3.730 1.00 97.69 87 ASN A N 1
ATOM 698 C CA . ASN A 1 87 ? 14.871 2.544 3.831 1.00 97.69 87 ASN A CA 1
ATOM 699 C C . ASN A 1 87 ? 15.922 1.633 3.192 1.00 97.69 87 ASN A C 1
ATOM 701 O O . ASN A 1 87 ? 16.728 2.115 2.400 1.00 97.69 87 ASN A O 1
ATOM 705 N N . GLU A 1 88 ? 15.837 0.320 3.400 1.00 97.94 88 GLU A N 1
ATOM 706 C CA . GLU A 1 88 ? 16.699 -0.638 2.706 1.00 97.94 88 GLU A CA 1
ATOM 707 C C . GLU A 1 88 ? 16.529 -0.558 1.179 1.00 97.94 88 GLU A C 1
ATOM 709 O O . GLU A 1 88 ? 17.509 -0.462 0.438 1.00 97.94 88 GLU A O 1
ATOM 714 N N . VAL A 1 89 ? 15.290 -0.506 0.682 1.00 97.69 89 VAL A N 1
ATOM 715 C CA . VAL A 1 89 ? 15.003 -0.347 -0.752 1.00 97.69 89 VAL A CA 1
ATOM 716 C C . VAL A 1 89 ? 15.548 0.979 -1.293 1.00 97.69 89 VAL A C 1
ATOM 718 O O . VAL A 1 89 ? 16.061 1.014 -2.415 1.00 97.69 89 VAL A O 1
ATOM 721 N N . LYS A 1 90 ? 15.465 2.078 -0.534 1.00 96.69 90 LYS A N 1
ATOM 722 C CA . LYS A 1 90 ? 16.063 3.368 -0.924 1.00 96.69 90 LYS A CA 1
ATOM 723 C C . LYS A 1 90 ? 17.582 3.253 -1.033 1.00 96.69 90 LYS A C 1
ATOM 725 O O . LYS A 1 90 ? 18.137 3.647 -2.059 1.00 96.69 90 LYS A O 1
ATOM 730 N N . ASP A 1 91 ? 18.236 2.658 -0.042 1.00 96.38 91 ASP A N 1
ATOM 731 C CA . ASP A 1 91 ? 19.688 2.473 -0.029 1.00 96.38 91 ASP A CA 1
ATOM 732 C C . ASP A 1 91 ? 20.158 1.588 -1.186 1.00 96.38 91 ASP A C 1
ATOM 734 O O . ASP A 1 91 ? 21.137 1.899 -1.872 1.00 96.38 91 ASP A O 1
ATOM 738 N N . LEU A 1 92 ? 19.435 0.500 -1.461 1.00 96.25 92 LEU A N 1
ATOM 739 C CA . LEU A 1 92 ? 19.699 -0.368 -2.606 1.00 96.25 92 LEU A CA 1
ATOM 740 C C . LEU A 1 92 ? 19.506 0.373 -3.932 1.00 96.25 92 LEU A C 1
ATOM 742 O O . LEU A 1 92 ? 20.334 0.235 -4.830 1.00 96.25 92 LEU A O 1
ATOM 746 N N . ASN A 1 93 ? 18.467 1.202 -4.059 1.00 93.12 93 ASN A N 1
ATOM 747 C CA . ASN A 1 93 ? 18.259 2.021 -5.253 1.00 93.12 93 ASN A CA 1
ATOM 748 C C . ASN A 1 93 ? 19.400 3.020 -5.476 1.00 93.12 93 ASN A C 1
ATOM 750 O O . ASN A 1 93 ? 19.851 3.169 -6.613 1.00 93.12 93 ASN A O 1
ATOM 754 N N . ILE A 1 94 ? 19.904 3.663 -4.418 1.00 91.81 94 ILE A N 1
ATOM 755 C CA . ILE A 1 94 ? 21.071 4.555 -4.500 1.00 91.81 94 ILE A CA 1
ATOM 756 C C . ILE A 1 94 ? 22.290 3.774 -5.000 1.00 91.81 94 ILE A C 1
ATOM 758 O O . ILE A 1 94 ? 22.893 4.160 -6.002 1.00 91.81 94 ILE A O 1
ATOM 762 N N . LYS A 1 95 ? 22.587 2.616 -4.395 1.00 92.00 95 LYS A N 1
ATOM 763 C CA . LYS A 1 95 ? 23.692 1.741 -4.827 1.00 92.00 95 LYS A CA 1
ATOM 764 C C . LYS A 1 95 ? 23.547 1.314 -6.289 1.00 92.00 95 LYS A C 1
ATOM 766 O O . LYS A 1 95 ? 24.520 1.348 -7.034 1.00 92.00 95 LYS A O 1
ATOM 771 N N . ILE A 1 96 ? 22.340 0.948 -6.730 1.00 90.44 96 ILE A N 1
ATOM 772 C CA . ILE A 1 96 ? 22.064 0.594 -8.131 1.00 90.44 96 ILE A CA 1
ATOM 773 C C . ILE A 1 96 ? 22.357 1.777 -9.058 1.00 90.44 96 ILE A C 1
ATOM 775 O O . ILE A 1 96 ? 22.941 1.581 -10.124 1.00 90.44 96 ILE A O 1
ATOM 779 N N . VAL A 1 97 ? 21.950 2.993 -8.689 1.00 86.94 97 VAL A N 1
ATOM 780 C CA . VAL A 1 97 ? 22.204 4.202 -9.487 1.00 86.94 97 VAL A CA 1
ATOM 781 C C . VAL A 1 97 ? 23.701 4.501 -9.572 1.00 86.94 97 VAL A C 1
ATOM 783 O O . VAL A 1 97 ? 24.194 4.780 -10.667 1.00 86.94 97 VAL A O 1
ATOM 786 N N . ASP A 1 98 ? 24.427 4.385 -8.463 1.00 86.31 98 ASP A N 1
ATOM 787 C CA . ASP A 1 98 ? 25.872 4.612 -8.425 1.00 86.31 98 ASP A CA 1
ATOM 788 C C . ASP A 1 98 ? 26.634 3.560 -9.249 1.00 86.31 98 ASP A C 1
ATOM 790 O O . ASP A 1 98 ? 27.495 3.916 -10.058 1.00 86.31 98 ASP A O 1
ATOM 794 N N . LEU A 1 99 ? 26.255 2.278 -9.139 1.00 85.75 99 LEU A N 1
ATOM 795 C CA . LEU A 1 99 ? 26.845 1.163 -9.895 1.00 85.75 99 LEU A CA 1
ATOM 796 C C . LEU A 1 99 ? 26.523 1.203 -11.392 1.00 85.75 99 LEU A C 1
ATOM 798 O O . LEU A 1 99 ? 27.380 0.892 -12.217 1.00 85.75 99 LEU A O 1
ATOM 802 N N . ARG A 1 100 ? 25.304 1.612 -11.776 1.00 79.88 100 ARG A N 1
ATOM 803 C CA . ARG A 1 100 ? 24.939 1.835 -13.190 1.00 79.88 100 ARG A CA 1
ATOM 804 C C . ARG A 1 100 ? 25.717 2.999 -13.816 1.00 79.88 100 ARG A C 1
ATOM 806 O O . ARG A 1 100 ? 25.648 3.178 -15.032 1.00 79.88 100 ARG A O 1
ATOM 813 N N . GLY A 1 101 ? 26.464 3.748 -13.004 1.00 70.00 101 GLY A N 1
ATOM 814 C CA . GLY A 1 101 ? 27.250 4.900 -13.395 1.00 70.00 101 GLY A CA 1
ATOM 815 C C . GLY A 1 101 ? 26.377 6.147 -13.464 1.00 70.00 101 GLY A C 1
ATOM 816 O O . GLY A 1 101 ? 25.430 6.234 -14.246 1.00 70.00 101 GLY A O 1
ATOM 817 N N . LYS A 1 102 ? 26.750 7.175 -12.701 1.00 63.47 102 LYS A N 1
ATOM 818 C CA . LYS A 1 102 ? 26.140 8.518 -12.674 1.00 63.47 102 LYS A CA 1
ATOM 819 C C . LYS A 1 102 ? 26.320 9.318 -13.989 1.00 63.47 102 LYS A C 1
ATOM 821 O O . LYS A 1 102 ? 26.463 10.536 -13.958 1.00 63.47 102 LYS A O 1
ATOM 826 N N . PHE A 1 103 ? 26.345 8.668 -15.160 1.00 56.62 103 PHE A N 1
ATOM 827 C CA . PHE A 1 103 ? 26.665 9.279 -16.456 1.00 56.62 103 PHE A CA 1
ATOM 828 C C . PHE A 1 103 ? 25.887 8.667 -17.639 1.00 56.62 103 PHE A C 1
ATOM 830 O O . PHE A 1 103 ? 26.395 7.902 -18.451 1.00 56.62 103 PHE A O 1
ATOM 837 N N . LYS A 1 104 ? 24.686 9.192 -17.872 1.00 58.91 104 LYS A N 1
ATOM 838 C CA . LYS A 1 104 ? 24.613 10.374 -18.737 1.00 58.91 104 LYS A CA 1
ATOM 839 C C . LYS A 1 104 ? 23.925 11.461 -17.935 1.00 58.91 104 LYS A C 1
ATOM 841 O O . LYS A 1 104 ? 22.717 11.373 -17.752 1.00 58.91 104 LYS A O 1
ATOM 846 N N . ARG A 1 105 ? 24.647 12.504 -17.501 1.00 54.88 105 ARG A N 1
ATOM 847 C CA . ARG A 1 105 ? 23.986 13.806 -17.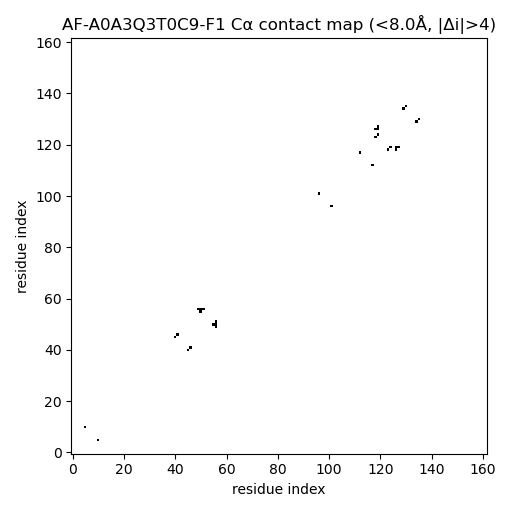333 1.00 54.88 105 ARG A CA 1
ATOM 848 C C . ARG A 1 105 ? 23.231 14.016 -18.648 1.00 54.88 105 ARG A C 1
ATOM 850 O O . ARG A 1 105 ? 23.896 14.063 -19.689 1.00 54.88 105 ARG A O 1
ATOM 857 N N . PRO A 1 106 ? 21.887 14.080 -18.671 1.00 61.72 106 PRO A N 1
ATOM 858 C CA . PRO A 1 106 ? 21.238 14.690 -19.812 1.00 61.72 106 PRO A CA 1
ATOM 859 C C . PRO A 1 106 ? 21.914 16.054 -19.909 1.00 61.72 106 PRO A C 1
ATOM 861 O O . PRO A 1 106 ? 21.909 16.795 -18.924 1.00 61.72 106 PRO A O 1
ATOM 864 N N . HIS A 1 107 ? 22.622 16.333 -21.008 1.00 66.56 107 HIS A N 1
ATOM 865 C CA . HIS A 1 107 ? 23.187 17.663 -21.226 1.00 66.56 107 HIS A CA 1
ATOM 866 C C . HIS A 1 107 ? 22.095 18.663 -20.861 1.00 66.56 107 HIS A C 1
ATOM 868 O O . HIS A 1 107 ? 20.951 18.423 -21.257 1.00 66.56 107 HIS A O 1
ATOM 874 N N . LEU A 1 108 ? 22.412 19.695 -20.071 1.00 61.97 108 LEU A N 1
ATOM 875 C CA . LEU A 1 108 ? 21.457 20.7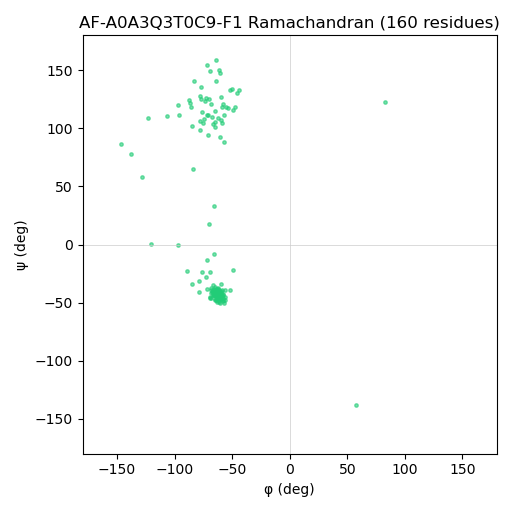42 -19.713 1.00 61.97 108 LEU A CA 1
ATOM 876 C C . LEU A 1 108 ? 20.934 21.352 -21.019 1.00 61.97 108 LEU A C 1
ATOM 878 O O . LEU A 1 108 ? 21.517 22.275 -21.581 1.00 61.97 108 LEU A O 1
ATOM 882 N N . LYS A 1 109 ? 19.866 20.770 -21.565 1.00 66.81 109 LYS A N 1
ATOM 883 C CA . LYS A 1 109 ? 19.164 21.300 -22.718 1.00 66.81 109 LYS A CA 1
ATOM 884 C C . LYS A 1 109 ? 18.432 22.505 -22.166 1.00 66.81 109 LYS A C 1
ATOM 886 O O . LYS A 1 109 ? 17.713 22.376 -21.179 1.00 66.81 109 LYS A O 1
ATOM 891 N N . LYS A 1 110 ? 18.622 23.675 -22.774 1.00 70.19 110 LYS A N 1
ATOM 892 C CA . LYS A 1 110 ? 17.750 24.823 -22.520 1.00 70.19 110 LYS A CA 1
ATOM 893 C C . LYS A 1 110 ? 16.335 24.409 -22.925 1.00 70.19 110 LYS A C 1
ATOM 895 O O . LYS A 1 110 ? 15.982 24.477 -24.100 1.00 70.19 110 LYS A O 1
ATOM 900 N N . VAL A 1 111 ? 15.560 23.907 -21.970 1.00 67.38 111 VAL A N 1
ATOM 901 C CA . VAL A 1 111 ? 14.153 23.578 -22.170 1.00 67.38 111 VAL A CA 1
ATOM 902 C C . VAL A 1 111 ? 13.412 24.902 -22.123 1.00 67.38 111 VAL A C 1
ATOM 904 O O . VAL A 1 111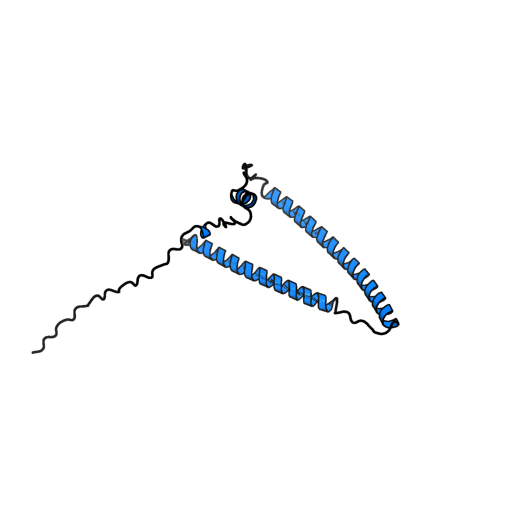 ? 13.186 25.471 -21.060 1.00 67.38 111 VAL A O 1
ATOM 907 N N . ARG A 1 112 ? 13.103 25.443 -23.301 1.00 75.38 112 ARG A N 1
ATOM 908 C CA . ARG A 1 112 ? 12.088 26.490 -23.414 1.00 75.38 112 ARG A CA 1
ATOM 909 C C . ARG A 1 112 ? 10.730 25.849 -23.135 1.00 75.38 112 ARG A C 1
ATOM 911 O O . ARG A 1 112 ? 10.562 24.661 -23.416 1.00 75.38 112 ARG A O 1
ATOM 918 N N . MET A 1 113 ? 9.790 26.616 -22.578 1.00 71.88 113 MET A N 1
ATOM 919 C CA . MET A 1 113 ? 8.405 26.158 -22.418 1.00 71.88 113 MET A CA 1
ATOM 920 C C . MET A 1 113 ? 7.935 25.501 -23.720 1.00 71.88 113 MET A C 1
ATOM 922 O O . MET A 1 113 ? 8.145 26.066 -24.797 1.00 71.88 113 MET A O 1
ATOM 926 N N . SER A 1 114 ? 7.363 24.295 -23.632 1.00 75.50 114 SER A N 1
ATOM 927 C CA . SER A 1 114 ? 6.827 23.622 -24.815 1.00 75.50 114 SER A CA 1
ATOM 928 C C . SER A 1 114 ? 5.705 24.468 -25.411 1.00 75.50 114 SER A C 1
ATOM 930 O O . SER A 1 114 ? 5.011 25.186 -24.685 1.00 75.50 114 SER A O 1
ATOM 932 N N . ALA A 1 115 ? 5.524 24.384 -26.729 1.00 70.88 115 ALA A N 1
ATOM 933 C CA . ALA A 1 115 ? 4.433 25.079 -27.408 1.00 70.88 115 ALA A CA 1
ATOM 934 C C . ALA A 1 115 ? 3.082 24.761 -26.744 1.00 70.88 115 ALA A C 1
ATOM 936 O O . ALA A 1 115 ? 2.300 25.671 -26.505 1.00 70.88 115 ALA A O 1
ATOM 937 N N . ASP A 1 116 ? 2.874 23.510 -26.328 1.00 69.62 116 ASP A N 1
ATOM 938 C CA . ASP A 1 116 ? 1.654 23.066 -25.647 1.00 69.62 116 ASP A CA 1
ATOM 939 C C . ASP A 1 116 ? 1.474 23.697 -24.263 1.00 69.62 116 ASP A C 1
ATOM 941 O O . ASP A 1 116 ? 0.370 24.110 -23.910 1.00 69.62 116 ASP A O 1
ATOM 945 N N . ALA A 1 117 ? 2.550 23.814 -23.476 1.00 74.69 117 ALA A N 1
ATOM 946 C CA . ALA A 1 117 ? 2.493 24.469 -22.171 1.00 74.69 117 ALA A CA 1
ATOM 947 C C . ALA A 1 117 ? 2.211 25.971 -22.317 1.00 74.69 117 ALA A C 1
ATOM 949 O O . ALA A 1 117 ? 1.425 26.533 -21.557 1.00 74.69 117 ALA A O 1
ATOM 950 N N . MET A 1 118 ? 2.818 26.610 -23.319 1.00 77.94 118 MET A N 1
ATOM 951 C CA . MET A 1 118 ? 2.603 28.023 -23.615 1.00 77.94 118 MET A CA 1
ATOM 952 C C . MET A 1 118 ? 1.187 28.280 -24.156 1.00 77.94 118 MET A C 1
ATOM 954 O O . MET A 1 118 ? 0.510 29.185 -23.679 1.00 77.94 118 MET A O 1
ATOM 958 N N . LEU A 1 119 ? 0.700 27.461 -25.091 1.00 72.12 119 LEU A N 1
ATOM 959 C CA . LEU A 1 119 ? -0.643 27.585 -25.667 1.00 72.12 119 LEU A CA 1
ATOM 960 C C . LEU A 1 119 ? -1.735 27.321 -24.632 1.00 72.12 119 LEU A C 1
ATOM 962 O O . LEU A 1 119 ? -2.704 28.072 -24.576 1.00 72.12 119 LEU A O 1
ATOM 966 N N . LYS A 1 120 ? -1.567 26.315 -23.766 1.00 73.75 120 LYS A N 1
ATOM 967 C CA . LYS A 1 120 ? -2.516 26.047 -22.678 1.00 73.75 120 LYS A CA 1
ATOM 968 C C . LYS A 1 120 ? -2.560 27.188 -21.659 1.00 73.75 120 LYS A C 1
ATOM 970 O O . LYS A 1 120 ? -3.636 27.506 -21.163 1.00 73.75 120 LYS A O 1
ATOM 975 N N . ALA A 1 121 ? -1.419 27.817 -21.372 1.00 75.44 121 ALA A N 1
ATOM 976 C CA . ALA A 1 121 ? -1.349 28.966 -20.471 1.00 75.44 121 ALA A CA 1
ATOM 977 C C . ALA A 1 121 ? -1.958 30.245 -21.077 1.00 75.44 121 ALA A C 1
ATOM 979 O O . ALA A 1 121 ? -2.616 30.994 -20.365 1.00 75.44 121 ALA A O 1
ATOM 980 N N . LEU A 1 122 ? -1.765 30.490 -22.379 1.00 76.50 122 LEU A N 1
ATOM 981 C CA . LEU A 1 122 ? -2.245 31.704 -23.055 1.00 76.50 122 LEU A CA 1
ATOM 982 C C . LEU A 1 122 ? -3.702 31.613 -23.529 1.00 76.50 122 LEU A C 1
ATOM 984 O O . LEU A 1 122 ? -4.400 32.621 -23.552 1.00 76.50 122 LEU A O 1
ATOM 988 N N . LEU A 1 123 ? -4.161 30.428 -23.941 1.00 73.50 123 LEU A N 1
ATOM 989 C CA . LEU A 1 123 ? -5.441 30.244 -24.642 1.00 73.50 123 LEU A CA 1
ATOM 990 C C . LEU A 1 123 ? -6.412 29.310 -23.900 1.00 73.50 123 LEU A C 1
ATOM 992 O O . LEU A 1 123 ? -7.529 29.073 -24.372 1.00 73.50 123 LEU A O 1
ATOM 996 N N . GLY A 1 124 ? -6.012 28.788 -22.737 1.00 70.94 124 GLY A N 1
ATOM 997 C CA . GLY A 1 124 ? -6.851 27.943 -21.892 1.00 70.94 124 GLY A CA 1
ATOM 998 C C . GLY A 1 124 ? -7.369 26.696 -22.617 1.00 70.94 124 GLY A C 1
ATOM 999 O O . GLY A 1 124 ? -6.654 26.032 -23.366 1.00 70.94 124 GLY A O 1
ATOM 1000 N N . SER A 1 125 ? -8.638 26.356 -22.396 1.00 65.12 125 SER A N 1
ATOM 1001 C CA . SER A 1 125 ? -9.276 25.139 -22.920 1.00 65.12 125 SER A CA 1
ATOM 1002 C C . SER A 1 125 ? -9.547 25.144 -24.431 1.00 65.12 125 SER A C 1
ATOM 1004 O O . SER A 1 125 ? -9.806 24.078 -24.989 1.00 65.12 125 SER A O 1
ATOM 1006 N N . LYS A 1 126 ? -9.459 26.297 -25.116 1.00 62.59 126 LYS A N 1
ATOM 1007 C CA . LYS A 1 126 ? -9.804 26.422 -26.548 1.00 62.59 126 LYS A CA 1
ATOM 1008 C C . LYS A 1 126 ? -8.831 25.711 -27.499 1.00 62.59 126 LYS A C 1
ATOM 1010 O O . LYS A 1 126 ? -9.240 25.343 -28.593 1.00 62.59 126 LYS A O 1
ATOM 1015 N N . HIS A 1 127 ? -7.580 25.478 -27.092 1.00 57.59 127 HIS A N 1
ATOM 1016 C CA . HIS A 1 127 ? -6.560 24.804 -27.911 1.00 57.59 127 HIS A CA 1
ATOM 1017 C C . HIS A 1 127 ? -5.891 23.643 -27.169 1.00 57.59 127 HIS A C 1
ATOM 1019 O O . HIS A 1 127 ? -4.673 23.579 -27.026 1.00 57.59 127 HIS A O 1
ATOM 1025 N N . THR A 1 128 ? -6.690 22.676 -26.724 1.00 55.56 128 THR A N 1
ATOM 1026 C CA . THR A 1 128 ? -6.182 21.360 -26.308 1.00 55.56 128 THR A CA 1
ATOM 1027 C C . THR A 1 128 ? -6.023 20.459 -27.534 1.00 55.56 128 THR A C 1
ATOM 1029 O O . THR A 1 128 ? -6.715 19.460 -27.704 1.00 55.56 128 THR A O 1
ATOM 1032 N N . VAL A 1 129 ? -5.117 20.829 -28.442 1.00 56.66 129 VAL A N 1
ATOM 1033 C CA . VAL A 1 129 ? -4.758 19.939 -29.550 1.00 56.66 129 VAL A CA 1
ATOM 1034 C C . VAL A 1 129 ? -3.819 18.889 -28.974 1.00 56.66 129 VAL A C 1
ATOM 1036 O O . VAL A 1 129 ? -2.675 19.191 -28.651 1.00 56.66 129 VAL A O 1
ATOM 1039 N N . ASN A 1 130 ? -4.311 17.663 -28.797 1.00 56.09 130 ASN A N 1
ATOM 1040 C CA . ASN A 1 130 ? -3.451 16.531 -28.493 1.00 56.09 130 ASN A CA 1
ATOM 1041 C C . ASN A 1 130 ? -2.441 16.397 -29.649 1.00 56.09 130 ASN A C 1
ATOM 1043 O O . ASN A 1 130 ? -2.801 15.978 -30.749 1.00 56.09 130 ASN A O 1
ATOM 1047 N N . MET A 1 131 ? -1.194 16.818 -29.413 1.00 56.94 131 MET A N 1
ATOM 1048 C CA . MET A 1 131 ? -0.073 16.723 -30.354 1.00 56.94 131 MET A CA 1
ATOM 1049 C C . MET A 1 131 ? 0.399 15.275 -30.562 1.00 56.94 131 MET A C 1
ATOM 1051 O O . MET A 1 131 ? 1.488 15.041 -31.087 1.00 56.94 131 MET A O 1
ATOM 1055 N N . ASP A 1 132 ? -0.419 14.281 -30.206 1.00 58.12 132 ASP A N 1
ATOM 1056 C CA . ASP A 1 132 ? -0.327 12.950 -30.778 1.00 58.12 132 ASP A CA 1
ATOM 1057 C C . ASP A 1 132 ? -0.226 13.087 -32.298 1.00 58.12 132 ASP A C 1
ATOM 1059 O O . ASP A 1 132 ? -1.142 13.559 -32.975 1.00 58.12 132 ASP A O 1
ATOM 1063 N N . LEU A 1 133 ? 0.892 12.620 -32.860 1.00 58.38 133 LEU A N 1
ATOM 1064 C CA . LEU A 1 133 ? 1.163 12.615 -34.304 1.00 58.38 133 LEU A CA 1
ATOM 1065 C C . LEU A 1 133 ? -0.004 12.020 -35.121 1.00 58.38 133 LEU A C 1
ATOM 1067 O O . LEU A 1 133 ? -0.170 12.290 -36.307 1.00 58.38 133 LEU A O 1
ATOM 1071 N N . ARG A 1 134 ? -0.830 11.209 -34.460 1.00 63.56 134 ARG A N 1
ATOM 1072 C CA . ARG A 1 134 ? -2.008 10.537 -34.989 1.00 63.56 134 ARG A CA 1
ATOM 1073 C C . ARG A 1 134 ? -3.204 11.465 -35.240 1.00 63.56 134 ARG A C 1
ATOM 1075 O O . ARG A 1 134 ? -3.986 11.162 -36.133 1.00 63.56 134 ARG A O 1
ATOM 1082 N N . ALA A 1 135 ? -3.344 12.567 -34.503 1.00 63.09 135 ALA A N 1
ATOM 1083 C CA . ALA A 1 135 ? -4.495 13.470 -34.596 1.00 63.09 135 ALA A CA 1
ATOM 1084 C C . ALA A 1 135 ? -4.466 14.384 -35.840 1.00 63.09 135 ALA A C 1
ATOM 1086 O O . ALA A 1 135 ? -5.514 14.825 -36.298 1.00 63.09 135 ALA A O 1
ATOM 1087 N N . ASN A 1 136 ? -3.285 14.637 -36.421 1.00 62.84 136 ASN A N 1
ATOM 1088 C CA . ASN A 1 136 ? -3.103 15.527 -37.581 1.00 62.84 136 ASN A CA 1
ATOM 1089 C C . ASN A 1 136 ? -3.046 14.808 -38.946 1.00 62.84 136 ASN A C 1
ATOM 1091 O O . ASN A 1 136 ? -2.899 15.452 -39.984 1.00 62.84 136 ASN A O 1
ATOM 1095 N N . LEU A 1 137 ? -3.146 13.477 -38.984 1.00 69.19 137 LEU A N 1
ATOM 1096 C CA . LEU A 1 13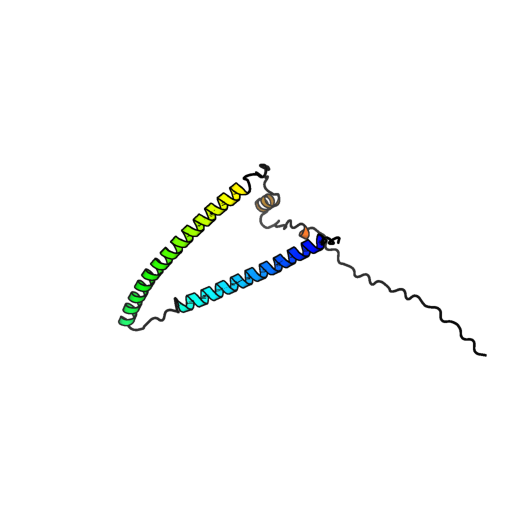7 ? -3.116 12.723 -40.240 1.00 69.19 137 LEU A CA 1
ATOM 1097 C C . LEU A 1 137 ? -4.532 12.603 -40.827 1.00 69.19 137 LEU A C 1
ATOM 1099 O O . LEU A 1 137 ? -5.435 12.084 -40.172 1.00 69.19 137 LEU A O 1
ATOM 1103 N N . LYS A 1 138 ? -4.732 13.042 -42.082 1.00 68.25 138 LYS A N 1
ATOM 1104 C CA . LYS A 1 138 ? -5.999 12.850 -42.817 1.00 68.25 138 LYS A CA 1
ATOM 1105 C C . LYS A 1 138 ? -6.332 11.355 -42.909 1.00 68.25 138 LYS A C 1
ATOM 1107 O O . LYS A 1 138 ? -5.579 10.583 -43.500 1.00 68.25 138 LYS A O 1
ATOM 1112 N N . GLN A 1 139 ? -7.485 10.949 -42.378 1.00 65.81 139 GLN A N 1
ATOM 1113 C CA . GLN A 1 139 ? -8.054 9.623 -42.620 1.00 65.81 139 GLN A CA 1
ATOM 1114 C C . GLN A 1 139 ? -8.457 9.517 -44.097 1.00 65.81 139 GLN A C 1
ATOM 1116 O O . GLN A 1 139 ? -9.471 10.070 -44.520 1.00 65.81 139 GLN A O 1
ATOM 1121 N N . VAL A 1 140 ? -7.662 8.813 -44.901 1.00 64.75 140 VAL A N 1
ATOM 1122 C CA . VAL A 1 140 ? -8.078 8.429 -46.253 1.00 64.75 140 VAL A CA 1
ATOM 1123 C C . VAL A 1 140 ? -9.061 7.271 -46.104 1.00 64.75 140 VAL A C 1
ATOM 1125 O O . VAL A 1 140 ? -8.688 6.194 -45.633 1.00 64.75 140 VAL A O 1
ATOM 1128 N N . LYS A 1 141 ? -10.329 7.493 -46.468 1.00 58.69 141 LYS A N 1
ATOM 1129 C CA . LYS A 1 141 ? -11.311 6.413 -46.604 1.00 58.69 141 LYS A CA 1
ATOM 1130 C C . LYS A 1 141 ? -10.756 5.435 -47.641 1.00 58.69 141 LYS A C 1
ATOM 1132 O O . LYS A 1 141 ? -10.509 5.822 -48.778 1.00 58.69 141 LYS A O 1
ATOM 1137 N N . LYS A 1 142 ? -10.503 4.185 -47.243 1.00 54.09 142 LYS A N 1
ATOM 1138 C CA . LYS A 1 142 ? -10.197 3.115 -48.198 1.00 54.09 142 LYS A CA 1
ATOM 1139 C C . LYS A 1 142 ? -11.449 2.896 -49.041 1.00 54.09 142 LYS A C 1
ATOM 1141 O O . LYS A 1 142 ? -12.388 2.255 -48.580 1.00 54.09 142 LYS A O 1
ATOM 1146 N N . GLU A 1 143 ? -11.465 3.439 -50.249 1.00 45.19 143 GLU A N 1
ATOM 1147 C CA . GLU A 1 143 ? -12.379 2.973 -51.283 1.00 45.19 143 GLU A CA 1
ATOM 1148 C C . GLU A 1 143 ? -11.984 1.531 -51.607 1.00 45.19 143 GLU A C 1
ATOM 1150 O O . GLU A 1 143 ? -10.859 1.249 -52.031 1.00 45.19 143 GLU A O 1
ATOM 1155 N N . VAL A 1 144 ? -12.881 0.593 -51.305 1.00 45.16 144 VAL A N 1
ATOM 1156 C CA . VAL A 1 144 ? -12.733 -0.805 -51.702 1.00 45.16 144 VAL A CA 1
ATOM 1157 C C . VAL A 1 144 ? -12.960 -0.841 -53.207 1.00 45.16 144 VAL A C 1
ATOM 1159 O O . VAL A 1 144 ? -14.093 -0.868 -53.673 1.00 45.16 144 VAL A O 1
ATOM 1162 N N . LYS A 1 145 ? -11.877 -0.768 -53.979 1.00 39.88 145 LYS A N 1
ATOM 1163 C CA . LYS A 1 145 ? -11.921 -1.004 -55.418 1.00 39.88 145 LYS A CA 1
ATOM 1164 C C . LYS A 1 145 ? -12.041 -2.514 -55.614 1.00 39.88 145 LYS A C 1
ATOM 1166 O O . LYS A 1 145 ? -11.076 -3.237 -55.377 1.00 39.88 145 LYS A O 1
ATOM 1171 N N . GLU A 1 146 ? -13.236 -2.987 -55.961 1.00 43.97 146 GLU A N 1
ATOM 1172 C CA . GLU A 1 146 ? -13.437 -4.361 -56.422 1.00 43.97 146 GLU A CA 1
ATOM 1173 C C . GLU A 1 146 ? -12.514 -4.624 -57.619 1.00 43.97 146 GLU A C 1
ATOM 1175 O O . GLU A 1 146 ? -12.594 -3.960 -58.655 1.00 43.97 146 GLU A O 1
ATOM 1180 N N . GLU A 1 147 ? -11.602 -5.583 -57.472 1.00 41.28 147 GLU A N 1
ATOM 1181 C CA . GLU A 1 147 ? -10.817 -6.091 -58.589 1.00 41.28 147 GLU A CA 1
ATOM 1182 C C . GLU A 1 147 ? -11.713 -6.987 -59.454 1.00 41.28 147 GLU A C 1
ATOM 1184 O O . GLU A 1 147 ? -12.078 -8.103 -59.077 1.00 41.28 147 GLU A O 1
ATOM 1189 N N . VAL A 1 148 ? -12.066 -6.485 -60.639 1.00 40.78 148 VAL A N 1
ATOM 1190 C CA . VAL A 1 148 ? -12.721 -7.246 -61.705 1.00 40.78 148 VAL A CA 1
ATOM 1191 C C . VAL A 1 148 ? -11.807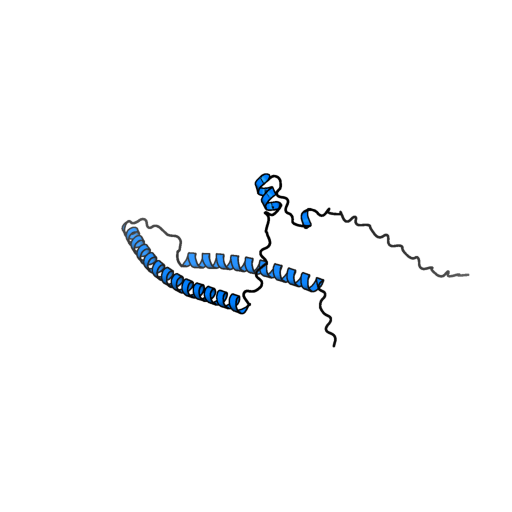 -8.409 -62.105 1.00 40.78 148 VAL A C 1
ATOM 1193 O O . VAL A 1 148 ? -10.777 -8.222 -62.752 1.00 40.78 148 VAL A O 1
ATOM 1196 N N . ARG A 1 149 ? -12.186 -9.633 -61.720 1.00 41.00 149 ARG A N 1
ATOM 1197 C CA . ARG A 1 149 ? -11.553 -10.870 -62.197 1.00 41.00 149 ARG A CA 1
ATOM 1198 C C . ARG A 1 149 ? -11.798 -11.016 -63.699 1.00 41.00 149 ARG A C 1
ATOM 1200 O O . ARG A 1 149 ? -12.890 -11.398 -64.117 1.00 41.00 149 ARG A O 1
ATOM 1207 N N . ILE A 1 150 ? -10.773 -10.768 -64.509 1.00 37.06 150 ILE A N 1
ATOM 1208 C CA . ILE A 1 150 ? -10.766 -11.139 -65.927 1.00 37.06 150 ILE A CA 1
ATOM 1209 C C . ILE A 1 150 ? -10.747 -12.673 -66.002 1.00 37.06 150 ILE A C 1
ATOM 1211 O O . ILE A 1 150 ? -9.760 -13.312 -65.642 1.00 37.06 150 ILE A O 1
ATOM 1215 N N . ARG A 1 151 ? -11.866 -13.271 -66.431 1.00 37.06 151 ARG A N 1
ATOM 1216 C CA . ARG A 1 151 ? -11.949 -14.694 -66.786 1.00 37.06 151 ARG A CA 1
ATOM 1217 C C . ARG A 1 151 ? -11.177 -14.907 -68.087 1.00 37.06 151 ARG A C 1
ATOM 1219 O O . ARG A 1 151 ? -11.601 -14.441 -69.139 1.00 37.06 151 ARG A O 1
ATOM 1226 N N . THR A 1 152 ? -10.056 -15.613 -68.026 1.00 37.56 152 THR A N 1
ATOM 1227 C CA . THR A 1 152 ? -9.397 -16.156 -69.213 1.00 37.56 152 THR A CA 1
ATOM 1228 C C . THR A 1 152 ? -10.230 -17.323 -69.745 1.00 37.56 152 THR A C 1
ATOM 1230 O O . THR A 1 152 ? -10.352 -18.364 -69.102 1.00 37.56 152 THR A O 1
ATOM 1233 N N . ASN A 1 153 ? -10.843 -17.139 -70.915 1.00 39.75 153 ASN A N 1
ATOM 1234 C CA . ASN A 1 153 ? -11.489 -18.223 -71.649 1.00 39.75 153 ASN A CA 1
ATOM 1235 C C . ASN A 1 153 ? -10.418 -19.197 -72.163 1.00 39.75 153 ASN A C 1
ATOM 1237 O O . ASN A 1 153 ? -9.530 -18.816 -72.924 1.00 39.75 153 ASN A O 1
ATOM 1241 N N . ILE A 1 154 ? -10.520 -20.457 -71.747 1.00 47.44 154 ILE A N 1
ATOM 1242 C CA . ILE A 1 154 ? -9.779 -21.590 -72.310 1.00 47.44 154 ILE A CA 1
ATOM 1243 C C . ILE A 1 154 ? -10.478 -21.982 -73.627 1.00 47.44 154 ILE A C 1
ATOM 1245 O O . ILE A 1 154 ? -11.694 -22.189 -73.599 1.00 47.44 154 ILE A O 1
ATOM 1249 N N . PRO A 1 155 ? -9.783 -22.101 -74.774 1.00 42.78 155 PRO A N 1
ATOM 1250 C CA . PRO A 1 155 ? -10.419 -22.546 -76.010 1.00 42.78 155 PRO A CA 1
ATOM 1251 C C . PRO A 1 155 ? -10.782 -24.037 -75.928 1.00 42.78 155 PRO A C 1
ATOM 1253 O O . PRO A 1 155 ? -9.921 -24.878 -75.669 1.00 42.78 155 PRO A O 1
ATOM 1256 N N . GLN A 1 156 ? -12.054 -24.372 -76.168 1.00 44.62 156 GLN A N 1
ATOM 1257 C CA . GLN A 1 156 ? -12.495 -25.752 -76.389 1.00 44.62 156 GLN A CA 1
ATOM 1258 C C . GLN A 1 156 ? -12.136 -26.192 -77.818 1.00 44.62 156 GLN A C 1
ATOM 1260 O O . GLN A 1 156 ? -12.337 -25.443 -78.774 1.00 44.62 156 GLN A O 1
ATOM 1265 N N . LYS A 1 157 ? -11.599 -27.411 -77.963 1.00 45.00 157 LYS A N 1
ATOM 1266 C CA . LYS A 1 157 ? -11.369 -28.058 -79.266 1.00 45.00 157 LYS A CA 1
ATOM 1267 C C . LYS A 1 157 ? -12.706 -28.314 -79.984 1.00 45.00 157 LYS A C 1
ATOM 1269 O O . LYS A 1 157 ? -13.640 -28.767 -79.324 1.00 45.00 157 LYS A O 1
ATOM 1274 N N . PRO A 1 158 ? -12.797 -28.125 -81.313 1.00 40.75 158 PRO A N 1
ATOM 1275 C CA . PRO A 1 158 ? -13.978 -28.519 -82.070 1.00 40.75 158 PRO A CA 1
ATOM 1276 C C . PRO A 1 158 ? -13.985 -30.038 -82.299 1.00 40.75 158 PRO A C 1
ATOM 1278 O O . PRO A 1 158 ? -13.025 -30.600 -82.825 1.00 40.75 158 PRO A O 1
ATOM 1281 N N . GLY A 1 159 ? -15.074 -30.698 -81.905 1.00 35.19 159 GLY A N 1
ATOM 1282 C CA . GLY A 1 159 ? -15.426 -32.025 -82.399 1.00 35.19 159 GLY A CA 1
ATOM 1283 C C . GLY A 1 159 ? -16.213 -31.881 -83.699 1.00 35.19 159 GLY A C 1
ATOM 1284 O O . GLY A 1 159 ? -17.278 -31.272 -83.708 1.00 35.19 159 GLY A O 1
ATOM 1285 N N . SER A 1 160 ? -15.681 -32.424 -84.790 1.00 37.41 160 SER A N 1
ATOM 1286 C CA . SER A 1 160 ? -16.392 -32.629 -86.050 1.00 37.41 160 SER A CA 1
ATOM 1287 C C . SER A 1 160 ? -16.918 -34.064 -86.079 1.00 37.41 160 SER A C 1
ATOM 1289 O O . SER A 1 160 ? -16.128 -35.005 -86.134 1.00 37.41 160 SER A O 1
ATOM 1291 N N . GLY A 1 161 ? -18.238 -34.227 -86.015 1.00 40.84 161 GLY A N 1
ATOM 1292 C CA . GLY A 1 161 ? -18.918 -35.459 -86.394 1.00 40.84 161 GLY A CA 1
ATOM 1293 C C . GLY A 1 161 ? -19.634 -35.245 -87.720 1.00 40.84 161 GLY A C 1
ATOM 1294 O O . GLY A 1 161 ? -20.583 -34.464 -87.771 1.00 40.84 161 GLY A O 1
ATOM 1295 N N . SER A 1 162 ? -19.142 -35.898 -88.769 1.00 38.25 162 SER A N 1
ATOM 1296 C CA . SER A 1 162 ? -19.851 -36.459 -89.931 1.00 38.25 162 SER A CA 1
ATOM 1297 C C . SER A 1 162 ? -18.818 -37.208 -90.762 1.00 38.25 162 SER A C 1
ATOM 1299 O O . SER A 1 162 ? -17.800 -36.568 -91.107 1.00 38.25 162 SER A O 1
#

Foldseek 3Di:
DDPPDDDPVVVVVVVVVVVVVVVVVVVVVVVVVVVVVVVVCCVLPPPDDQDPDPVVNVVVVVVVVVSVVVVVVVVVVVVVVVVVVVVVVVVVVVVVCVVVPVDDPPPPDPDDQDPQNVCCVPPNPPDPDPPPVVSPDDPDPPPPDDDDDDDDDDDDDDDDDD

pLDDT: mean 79.59, std 20.25, range [35.19, 98.38]

Solvent-accessible surface area (backbone atoms only — not comparable to full-atom values): 10304 Å² total; per-residue (Å²): 134,85,80,81,76,79,52,71,68,60,53,50,52,50,52,52,51,51,49,55,51,50,51,53,50,52,53,53,50,50,53,51,52,51,52,52,49,50,56,52,44,51,71,77,55,55,86,86,80,83,63,90,49,72,67,57,41,54,52,50,55,53,54,52,50,56,52,47,56,54,49,50,53,53,49,50,56,51,51,54,54,49,50,54,53,52,49,52,53,50,53,50,49,52,51,50,47,58,72,72,45,87,71,75,70,75,71,89,67,86,78,66,81,47,70,67,61,49,42,37,72,76,53,42,84,81,59,75,71,67,80,53,78,72,72,77,56,82,83,74,79,81,75,82,74,81,79,82,80,81,79,80,83,76,87,79,82,85,83,86,88,133

InterPro domains:
  IPR001978 Troponin [PF00992] (11-141)
  IPR038077 Troponin domain superfamily [G3DSA:1.20.5.350] (2-124)
  IPR038077 Troponin domain superfamily [SSF90250] (6-148)
  IPR050875 Troponin I [PTHR13738] (4-147)

Mean predicted aligned error: 16.78 Å

Secondary structure (DSSP, 8-state):
----PPPHHHHHHHHHHH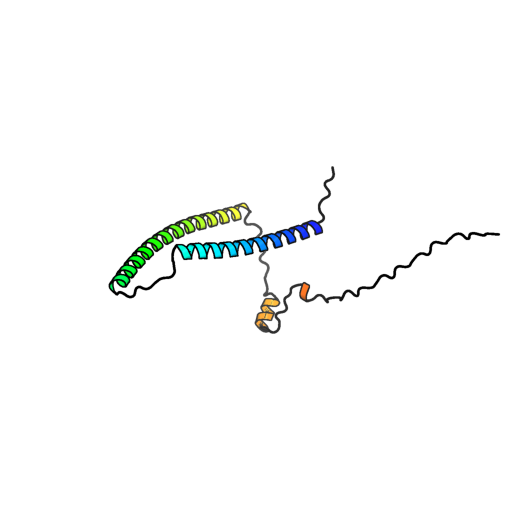HHHHHHHHHHHHHHHHHHHHHHHHHHSPPPPPPSSHHHHHHHHHHHHHHHHHHHHHHHHHHHHHHHHHHHHHHHHHHHHHHT-S------------HHHHHHHHHGGGG-----TTTTS---------------PPPPPPP---

Organism: NCBI:txid205130